Protein AF-A0AAQ3K3R4-F1 (afdb_monomer_lite)

Foldseek 3Di:
DDPPDDPLPDDLVVLLVVLLVDALLCLQQPQLPPDPSSVVSSLALSSLQAAACQPPDLPCPDPSVVRNCVRDDDPDDPPCSSPPLNSLVVSLVSNQLNHQYHHFYPPPTDDPVSVVVCVVRNDDDPPPPPPPVPPDDPDDDDDDDDYDDDDDDDDDD

pLDDT: mean 76.11, std 21.45, range [33.41, 96.44]

Organism: NCBI:txid4628

Sequence (157 aa):
MEEIRRWEEMEMDCLANIFQRLSLEDMAVAVPFVCRSWLQASLDPLCWRALNFRQLNFLPWSSFTRKFTAAYSYSDVSADAASFSSLLKLVVARSKGVVTEIQFPLVFGASLQDLLYASNRACPDPVAVDEDRSARNPNLYPVKLEGSGQATKNRNP

Radius of gyration: 28.8 Å; chains: 1; bounding box: 82×86×64 Å

Structure (mmCIF, N/CA/C/O backbone):
data_AF-A0AAQ3K3R4-F1
#
_entry.id   AF-A0AAQ3K3R4-F1
#
loop_
_atom_site.group_PDB
_atom_site.id
_atom_site.type_symbol
_atom_site.label_atom_id
_atom_site.label_alt_id
_atom_site.label_comp_id
_atom_site.label_asym_id
_atom_site.label_entity_id
_atom_site.label_seq_id
_atom_site.pdbx_PDB_ins_code
_atom_site.Cartn_x
_atom_site.Cartn_y
_atom_site.Cartn_z
_atom_site.occupancy
_atom_site.B_iso_or_equiv
_atom_site.auth_seq_id
_atom_site.auth_comp_id
_atom_site.auth_asym_id
_atom_site.auth_atom_id
_atom_site.pdbx_PDB_model_num
ATOM 1 N N . MET A 1 1 ? -30.736 -24.797 -2.262 1.00 50.62 1 MET A N 1
ATOM 2 C CA . MET A 1 1 ? -29.733 -24.137 -3.117 1.00 50.62 1 MET A CA 1
ATOM 3 C C . MET A 1 1 ? -28.982 -23.206 -2.192 1.00 50.62 1 MET A C 1
ATOM 5 O O . MET A 1 1 ? -29.626 -22.344 -1.614 1.00 50.62 1 MET A O 1
ATOM 9 N N . GLU A 1 2 ? -27.712 -23.479 -1.904 1.00 66.25 2 GLU A N 1
ATOM 10 C CA . GLU A 1 2 ? -26.919 -22.576 -1.063 1.00 66.25 2 GLU A CA 1
ATOM 11 C C . GLU A 1 2 ? -26.712 -21.271 -1.833 1.00 66.25 2 GLU A C 1
ATOM 13 O O . GLU A 1 2 ? -26.199 -21.282 -2.953 1.00 66.25 2 GLU A O 1
ATOM 18 N N . GLU A 1 3 ? -27.171 -20.155 -1.267 1.00 73.38 3 GLU A N 1
ATOM 19 C CA . GLU A 1 3 ? -26.840 -18.832 -1.785 1.00 73.38 3 GLU A CA 1
ATOM 20 C C . GLU A 1 3 ? -25.341 -18.608 -1.595 1.00 73.38 3 GLU A C 1
ATOM 22 O O . GLU A 1 3 ? -24.847 -18.451 -0.475 1.00 73.38 3 GLU A O 1
ATOM 27 N N . ILE A 1 4 ? -24.604 -18.615 -2.703 1.00 79.25 4 ILE A N 1
ATOM 28 C CA . ILE A 1 4 ? -23.193 -18.245 -2.711 1.00 79.25 4 ILE A CA 1
ATOM 29 C C . ILE A 1 4 ? -23.135 -16.739 -2.451 1.00 79.25 4 ILE A C 1
ATOM 31 O O . ILE A 1 4 ? -23.325 -15.938 -3.367 1.00 79.25 4 ILE A O 1
ATOM 35 N N . ARG A 1 5 ? -22.887 -16.351 -1.196 1.00 81.12 5 ARG A N 1
ATOM 36 C CA . ARG A 1 5 ? -22.671 -14.944 -0.843 1.00 81.12 5 ARG A CA 1
ATOM 37 C C . ARG A 1 5 ? -21.461 -14.412 -1.594 1.00 81.12 5 ARG A C 1
ATOM 39 O O . ARG A 1 5 ? -20.380 -15.006 -1.557 1.00 81.12 5 ARG A O 1
ATOM 46 N N . ARG A 1 6 ? -21.639 -13.285 -2.276 1.00 85.25 6 ARG A N 1
ATOM 47 C CA . ARG A 1 6 ? -20.561 -12.659 -3.043 1.00 85.25 6 ARG A CA 1
ATOM 48 C C . ARG A 1 6 ? -19.638 -11.913 -2.087 1.00 85.25 6 ARG A C 1
ATOM 50 O O . ARG A 1 6 ? -20.096 -11.225 -1.184 1.00 85.25 6 ARG A O 1
ATOM 57 N N . TRP A 1 7 ? -18.331 -11.963 -2.338 1.00 86.00 7 TRP A N 1
ATOM 58 C CA . TRP A 1 7 ? -17.350 -11.164 -1.588 1.00 86.00 7 TRP A CA 1
ATOM 59 C C . TRP A 1 7 ? -17.619 -9.653 -1.654 1.00 86.00 7 TRP A C 1
ATOM 61 O O . TRP A 1 7 ? -17.176 -8.915 -0.783 1.00 86.00 7 TRP A O 1
ATOM 71 N N . GLU A 1 8 ? -18.331 -9.197 -2.687 1.00 84.38 8 GLU A N 1
ATOM 72 C CA . GLU A 1 8 ? -18.769 -7.807 -2.854 1.00 84.38 8 GLU A CA 1
ATOM 73 C C . GLU A 1 8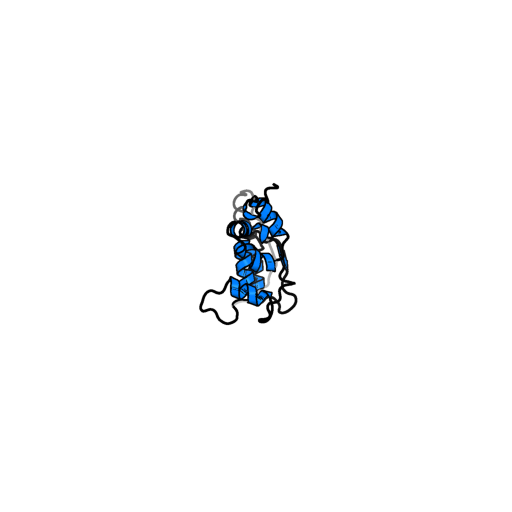 ? -19.802 -7.357 -1.812 1.00 84.38 8 GLU A C 1
ATOM 75 O O . GLU A 1 8 ? -19.877 -6.164 -1.534 1.00 84.38 8 GLU A O 1
ATOM 80 N N . GLU A 1 9 ? -20.571 -8.295 -1.251 1.00 88.44 9 GLU A N 1
ATOM 81 C CA . GLU A 1 9 ? -21.640 -8.055 -0.269 1.00 88.44 9 GLU A CA 1
ATOM 82 C C . GLU A 1 9 ? -21.141 -8.174 1.178 1.00 88.44 9 GLU A C 1
ATOM 84 O O . GLU A 1 9 ? -21.910 -7.994 2.120 1.00 88.44 9 GLU A O 1
ATOM 89 N N . MET A 1 10 ? -19.864 -8.510 1.375 1.00 91.56 10 MET A N 1
ATOM 90 C CA . MET A 1 10 ? -19.271 -8.556 2.704 1.00 91.56 10 MET A CA 1
ATOM 91 C C . MET A 1 10 ? -19.078 -7.138 3.250 1.00 91.56 10 MET A C 1
ATOM 93 O O . MET A 1 10 ? -18.672 -6.235 2.519 1.00 91.56 10 MET A O 1
ATOM 97 N N . GLU A 1 11 ? -19.326 -6.967 4.550 1.00 94.00 11 GLU A N 1
ATOM 98 C CA . GLU A 1 11 ? -19.107 -5.708 5.266 1.00 94.00 11 GLU A CA 1
ATOM 99 C C . GLU A 1 11 ? -17.696 -5.156 5.020 1.00 94.00 11 GLU A C 1
ATOM 101 O O . GLU A 1 11 ? -16.701 -5.894 5.038 1.00 94.00 11 GLU A O 1
ATOM 106 N N . MET A 1 12 ? -17.608 -3.839 4.819 1.00 94.12 12 MET A N 1
ATOM 107 C CA . MET A 1 12 ? -16.349 -3.170 4.485 1.00 94.12 12 MET A CA 1
ATOM 108 C C . MET A 1 12 ? -15.271 -3.384 5.549 1.00 94.12 12 MET A C 1
ATOM 110 O O . MET A 1 12 ? -14.119 -3.636 5.200 1.00 94.12 12 MET A O 1
ATOM 114 N N . ASP A 1 13 ? -15.647 -3.364 6.827 1.00 94.62 13 ASP A N 1
ATOM 115 C CA . ASP A 1 13 ? -14.721 -3.577 7.944 1.00 94.62 13 ASP A CA 1
ATOM 116 C C . ASP A 1 13 ? -14.135 -4.997 7.928 1.00 94.62 13 ASP A C 1
ATOM 118 O O . ASP A 1 13 ? -12.961 -5.211 8.245 1.00 94.62 13 ASP A O 1
ATOM 122 N N . CYS A 1 14 ? -14.928 -5.987 7.505 1.00 95.62 14 CYS A N 1
ATOM 123 C CA . CYS A 1 14 ? -14.462 -7.361 7.340 1.00 95.62 14 CYS A CA 1
ATOM 124 C C . CYS A 1 14 ? -13.482 -7.478 6.166 1.00 95.62 14 CYS A C 1
ATOM 126 O O . CYS A 1 14 ? -12.442 -8.124 6.309 1.00 95.62 14 CYS A O 1
ATOM 128 N N . LEU A 1 15 ? -13.775 -6.827 5.031 1.00 95.75 15 LEU A N 1
ATOM 129 C CA . LEU A 1 15 ? -12.851 -6.753 3.892 1.00 95.75 15 LEU A CA 1
ATOM 130 C C . LEU A 1 15 ? -11.536 -6.079 4.300 1.00 95.75 15 LEU A C 1
ATOM 132 O O . LEU A 1 15 ? -10.469 -6.646 4.073 1.00 95.75 15 LEU A O 1
ATOM 136 N N . ALA A 1 16 ? -11.599 -4.934 4.980 1.00 95.44 16 ALA A N 1
ATOM 137 C CA . ALA A 1 16 ? -10.425 -4.215 5.465 1.00 95.44 16 ALA A CA 1
ATOM 138 C C . ALA A 1 16 ? -9.592 -5.056 6.450 1.00 95.44 16 ALA A C 1
ATOM 140 O O . ALA A 1 16 ? -8.361 -5.044 6.394 1.00 95.44 16 ALA A O 1
ATOM 141 N N . ASN A 1 17 ? -10.228 -5.842 7.329 1.00 95.75 17 ASN A N 1
ATOM 142 C CA . ASN A 1 17 ? -9.514 -6.756 8.230 1.00 95.75 17 ASN A CA 1
ATOM 143 C C . ASN A 1 17 ? -8.754 -7.852 7.468 1.00 95.75 17 ASN A C 1
ATOM 145 O O . ASN A 1 17 ? -7.632 -8.203 7.834 1.00 95.75 17 ASN A O 1
ATOM 149 N N . ILE A 1 18 ? -9.347 -8.387 6.398 1.00 96.06 18 ILE A N 1
ATOM 150 C CA . ILE A 1 18 ? -8.691 -9.372 5.531 1.00 96.06 18 ILE A CA 1
ATOM 151 C C . ILE A 1 18 ? -7.533 -8.720 4.775 1.00 96.06 18 ILE A C 1
ATOM 153 O O . ILE A 1 18 ? -6.437 -9.275 4.737 1.00 96.06 18 ILE A O 1
ATOM 157 N N . PHE A 1 19 ? -7.750 -7.528 4.227 1.00 96.12 19 PHE A N 1
ATOM 158 C CA . PHE A 1 19 ? -6.761 -6.779 3.455 1.00 96.12 19 PHE A CA 1
ATOM 159 C C . PHE A 1 19 ? -5.514 -6.424 4.267 1.00 96.12 19 PHE A C 1
ATOM 161 O O . PHE A 1 19 ? -4.405 -6.533 3.755 1.00 96.12 19 PHE A O 1
ATOM 168 N N . GLN A 1 20 ? -5.664 -6.140 5.563 1.00 95.06 20 GLN A N 1
ATOM 169 C CA . GLN A 1 20 ? -4.542 -5.960 6.496 1.00 95.06 20 GLN A CA 1
ATOM 170 C C . GLN A 1 20 ? -3.607 -7.177 6.615 1.00 95.06 20 GLN A C 1
ATOM 172 O O . GLN A 1 20 ? -2.499 -7.045 7.133 1.00 95.06 20 GLN A O 1
ATOM 177 N N . ARG A 1 21 ? -4.041 -8.366 6.181 1.00 95.19 21 ARG A N 1
ATOM 178 C CA . ARG A 1 21 ? -3.247 -9.606 6.212 1.00 95.19 21 ARG A CA 1
ATOM 179 C C . ARG A 1 21 ? -2.602 -9.933 4.868 1.00 95.19 21 ARG A C 1
ATOM 181 O O . ARG A 1 21 ? -1.870 -10.917 4.777 1.00 95.19 21 ARG A O 1
ATOM 188 N N . LEU A 1 22 ? -2.905 -9.158 3.829 1.00 95.25 22 LEU A N 1
ATOM 189 C CA . LEU A 1 22 ? -2.354 -9.357 2.497 1.00 95.25 22 LEU A CA 1
ATOM 190 C C . LEU A 1 22 ? -0.970 -8.724 2.376 1.00 95.25 22 LEU A C 1
ATOM 192 O O . LEU A 1 22 ? -0.571 -7.864 3.163 1.00 95.25 22 LEU A O 1
ATOM 196 N N . SER A 1 23 ? -0.224 -9.174 1.370 1.00 94.19 23 SER A N 1
ATOM 197 C CA . SER A 1 23 ? 1.075 -8.592 1.065 1.00 94.19 23 SER A CA 1
ATOM 198 C C . SER A 1 23 ? 0.923 -7.165 0.531 1.00 94.19 23 SER A C 1
ATOM 200 O O . SER A 1 23 ? -0.111 -6.791 -0.033 1.00 94.19 23 SER A O 1
ATOM 202 N N . LEU A 1 24 ? 1.991 -6.371 0.649 1.00 93.81 24 LEU A N 1
ATOM 203 C CA . LEU A 1 24 ? 2.019 -5.034 0.058 1.00 93.81 24 LEU A CA 1
ATOM 204 C C . LEU A 1 24 ? 1.860 -5.085 -1.472 1.00 93.81 24 LEU A C 1
ATOM 206 O O . LEU A 1 24 ? 1.265 -4.174 -2.043 1.00 93.81 24 LEU A O 1
ATOM 2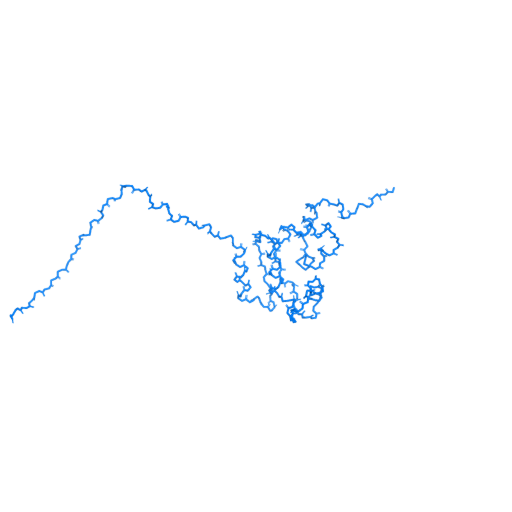10 N N . GLU A 1 25 ? 2.347 -6.147 -2.132 1.00 93.38 25 GLU A N 1
ATOM 211 C CA . GLU A 1 25 ? 2.117 -6.371 -3.567 1.00 93.38 25 GLU A CA 1
ATOM 212 C C . GLU A 1 25 ? 0.620 -6.503 -3.855 1.00 93.38 25 GLU A C 1
ATOM 214 O O . GLU A 1 25 ? 0.085 -5.727 -4.647 1.00 93.38 25 GLU A O 1
ATOM 219 N N . ASP A 1 26 ? -0.073 -7.426 -3.186 1.00 94.94 26 ASP A N 1
ATOM 220 C CA . ASP A 1 26 ? -1.496 -7.677 -3.437 1.00 94.94 26 ASP A CA 1
ATOM 221 C C . ASP A 1 26 ? -2.339 -6.432 -3.159 1.00 94.94 26 ASP A C 1
ATOM 223 O O . ASP A 1 26 ? -3.197 -6.056 -3.962 1.00 94.94 26 ASP A O 1
ATOM 227 N N . MET A 1 27 ? -2.041 -5.740 -2.058 1.00 95.44 27 MET A N 1
ATOM 228 C CA . MET A 1 27 ? -2.679 -4.473 -1.709 1.00 95.44 27 MET A CA 1
ATOM 229 C C . MET A 1 27 ? -2.446 -3.387 -2.759 1.00 95.44 27 MET A C 1
ATOM 231 O O . MET A 1 27 ? -3.348 -2.601 -3.047 1.00 95.44 27 MET A O 1
ATOM 235 N N . ALA A 1 28 ? -1.250 -3.322 -3.347 1.00 92.69 28 ALA A N 1
ATOM 236 C CA . ALA A 1 28 ? -0.908 -2.297 -4.323 1.00 92.69 28 ALA A CA 1
ATOM 237 C C . ALA A 1 28 ? -1.494 -2.572 -5.711 1.00 92.69 28 ALA A C 1
ATOM 239 O O . ALA A 1 28 ? -1.961 -1.624 -6.343 1.00 92.69 28 ALA A O 1
ATOM 240 N N . VAL A 1 29 ? -1.464 -3.815 -6.204 1.00 92.81 29 VAL A N 1
ATOM 241 C CA . VAL A 1 29 ? -1.734 -4.115 -7.627 1.00 92.81 29 VAL A CA 1
ATOM 242 C C . VAL A 1 29 ? -2.859 -5.113 -7.888 1.00 92.81 29 VAL A C 1
ATOM 244 O O . VAL A 1 29 ? -3.205 -5.312 -9.049 1.00 92.81 29 VAL A O 1
ATOM 247 N N . ALA A 1 30 ? -3.441 -5.735 -6.859 1.00 94.69 30 ALA A N 1
ATOM 248 C CA . ALA A 1 30 ? -4.525 -6.704 -7.028 1.00 94.69 30 ALA A CA 1
ATOM 249 C C . ALA A 1 30 ? -5.833 -6.217 -6.395 1.00 94.69 30 ALA A C 1
ATOM 251 O O . ALA A 1 30 ? -6.802 -5.964 -7.109 1.00 94.69 30 ALA A O 1
ATOM 252 N N . VAL A 1 31 ? -5.855 -6.033 -5.072 1.00 95.94 31 VAL A N 1
ATOM 253 C CA . VAL A 1 31 ? -7.073 -5.748 -4.292 1.00 95.94 31 VAL A CA 1
ATOM 254 C C . VAL A 1 31 ? -7.882 -4.564 -4.843 1.00 95.94 31 VAL A C 1
ATOM 256 O O . VAL A 1 31 ? -9.083 -4.737 -5.067 1.00 95.94 31 VAL A O 1
ATOM 259 N N . PRO A 1 32 ? -7.276 -3.397 -5.152 1.00 94.12 32 PRO A N 1
ATOM 260 C CA . PRO A 1 32 ? -8.028 -2.234 -5.623 1.00 94.12 32 PRO A CA 1
ATOM 261 C C . PRO A 1 32 ? -8.647 -2.414 -7.020 1.00 94.12 32 PRO A C 1
ATOM 263 O O . PRO A 1 32 ? -9.443 -1.580 -7.445 1.00 94.12 32 PRO A O 1
ATOM 266 N N . PHE A 1 33 ? -8.278 -3.477 -7.743 1.00 93.75 33 PHE A N 1
ATOM 267 C CA . PHE A 1 33 ? -8.652 -3.715 -9.139 1.00 93.75 33 PHE A CA 1
ATOM 268 C C . PHE A 1 33 ? -9.623 -4.892 -9.323 1.00 93.75 33 PHE A C 1
ATOM 270 O O . PHE A 1 33 ? -9.993 -5.192 -10.455 1.00 93.75 33 PHE A O 1
ATOM 277 N N . VAL A 1 34 ? -10.064 -5.546 -8.241 1.00 94.31 34 VAL A N 1
ATOM 278 C CA . VAL A 1 34 ? -11.033 -6.658 -8.310 1.00 94.31 34 VAL A CA 1
ATOM 279 C C . VAL A 1 34 ? -12.447 -6.148 -8.590 1.00 94.31 34 VAL A C 1
ATOM 281 O O . VAL A 1 34 ? -13.089 -6.559 -9.552 1.00 94.31 34 VAL A O 1
ATOM 284 N N . CYS A 1 35 ? -12.947 -5.245 -7.747 1.00 93.88 35 CYS A N 1
ATOM 285 C CA . CYS A 1 35 ? -14.267 -4.634 -7.884 1.00 93.88 35 CYS A CA 1
ATOM 286 C C . CYS A 1 35 ? -14.328 -3.310 -7.103 1.00 93.88 35 CYS A C 1
ATOM 288 O O . CYS A 1 35 ? -13.417 -2.971 -6.346 1.00 93.88 35 CYS A O 1
ATOM 290 N N . ARG A 1 36 ? -15.427 -2.558 -7.250 1.00 93.94 36 ARG A N 1
ATOM 291 C CA . ARG A 1 36 ? -15.604 -1.260 -6.568 1.00 93.94 36 ARG A CA 1
ATOM 292 C C . ARG A 1 36 ? -15.624 -1.378 -5.042 1.00 93.94 36 ARG A C 1
ATOM 294 O O . ARG A 1 36 ? -15.022 -0.541 -4.379 1.00 93.94 36 ARG A O 1
ATOM 301 N N . SER A 1 37 ? -16.280 -2.408 -4.506 1.00 95.00 37 SER A N 1
ATOM 302 C CA . SER A 1 37 ? -16.349 -2.654 -3.057 1.00 95.00 37 SER A CA 1
ATOM 303 C C . SER A 1 37 ? -14.950 -2.907 -2.473 1.00 95.00 37 SER A C 1
ATOM 305 O O . SER A 1 37 ? -14.556 -2.291 -1.486 1.00 95.00 37 SER A O 1
ATOM 307 N N . TRP A 1 38 ? -14.128 -3.707 -3.161 1.00 96.31 38 TRP A N 1
ATOM 308 C CA . TRP A 1 38 ? -12.750 -3.975 -2.745 1.00 96.31 38 TRP A CA 1
ATOM 309 C C . TRP A 1 38 ? -11.852 -2.749 -2.873 1.00 96.31 38 TRP A C 1
ATOM 311 O O . TRP A 1 38 ? -11.053 -2.489 -1.977 1.00 96.31 38 TRP A O 1
ATOM 321 N N . LEU A 1 39 ? -12.019 -1.948 -3.932 1.00 95.50 39 LEU A N 1
ATOM 322 C CA . LEU A 1 39 ? -11.350 -0.654 -4.032 1.00 95.50 39 LEU A CA 1
ATOM 323 C C . LEU A 1 39 ? -11.679 0.219 -2.818 1.00 95.50 39 LEU A C 1
ATOM 325 O O . LEU A 1 39 ? -10.760 0.713 -2.174 1.00 95.50 39 LEU A O 1
ATOM 329 N N . GLN A 1 40 ? -12.958 0.370 -2.469 1.00 95.50 40 GLN A N 1
ATOM 330 C CA . GLN A 1 40 ? -13.379 1.191 -1.332 1.00 95.50 40 GLN A CA 1
ATOM 331 C C . GLN A 1 40 ? -12.818 0.677 -0.002 1.00 95.50 40 GLN A C 1
ATOM 333 O O . GLN A 1 40 ? -12.256 1.467 0.753 1.00 95.50 40 GLN A O 1
ATOM 338 N N . ALA A 1 41 ? -12.892 -0.628 0.261 1.00 96.44 41 ALA A N 1
ATOM 339 C CA . ALA A 1 41 ? -12.327 -1.221 1.473 1.00 96.44 41 ALA A CA 1
ATOM 340 C C . ALA A 1 41 ? -10.792 -1.132 1.518 1.00 96.44 41 ALA A C 1
ATOM 342 O O . ALA A 1 41 ? -10.221 -0.906 2.581 1.00 96.44 41 ALA A O 1
ATOM 343 N N . SER A 1 42 ? -10.108 -1.195 0.371 1.00 96.25 42 SER A N 1
ATOM 344 C CA . SER A 1 42 ? -8.653 -1.003 0.308 1.00 96.25 42 SER A CA 1
ATOM 345 C C . SER A 1 42 ? -8.205 0.421 0.652 1.00 96.25 42 SER A C 1
ATOM 347 O O . SER A 1 42 ? -7.027 0.629 0.923 1.00 96.25 42 SER A O 1
ATOM 349 N N . LEU A 1 43 ? -9.105 1.413 0.638 1.00 95.19 43 LEU A N 1
ATOM 350 C CA . LEU A 1 43 ? -8.794 2.796 1.019 1.00 95.19 43 LEU A CA 1
ATOM 351 C C . LEU A 1 43 ? -8.839 3.028 2.535 1.00 95.19 43 LEU A C 1
ATOM 353 O O . LEU A 1 43 ? -8.544 4.145 2.976 1.00 95.19 43 LEU A O 1
ATOM 357 N N . ASP A 1 44 ? -9.195 2.012 3.327 1.00 96.00 44 ASP A N 1
ATOM 358 C CA . ASP A 1 44 ? -9.057 2.071 4.778 1.00 96.00 44 ASP A CA 1
ATOM 359 C C . ASP A 1 44 ? -7.567 2.259 5.143 1.00 96.00 44 ASP A C 1
ATOM 361 O O . ASP A 1 44 ? -6.728 1.432 4.759 1.00 96.00 44 ASP A O 1
ATOM 365 N N . PRO A 1 45 ? -7.213 3.328 5.886 1.00 94.25 45 PRO A N 1
ATOM 366 C CA . PRO A 1 45 ? -5.842 3.604 6.311 1.00 94.25 45 PRO A CA 1
ATOM 367 C C . PRO A 1 45 ? -5.150 2.435 7.016 1.00 94.25 45 PRO A C 1
ATOM 369 O O . PRO A 1 45 ? -3.941 2.256 6.859 1.00 94.25 45 PRO A O 1
ATOM 372 N N . LEU A 1 46 ? -5.898 1.624 7.770 1.00 94.06 46 LEU A N 1
ATOM 373 C CA . LEU A 1 46 ? -5.361 0.498 8.530 1.00 94.06 46 LEU A CA 1
ATOM 374 C C . LEU A 1 46 ? -4.761 -0.575 7.622 1.00 94.06 46 LEU A C 1
ATOM 376 O O . LEU A 1 46 ? -3.784 -1.214 8.016 1.00 94.06 46 LEU A O 1
ATOM 380 N N . CYS A 1 47 ? -5.257 -0.715 6.388 1.00 95.56 47 CYS A N 1
ATOM 381 C CA . CYS A 1 47 ? -4.677 -1.619 5.393 1.00 95.56 47 CYS A CA 1
ATOM 382 C C . CYS A 1 47 ? -3.249 -1.222 4.980 1.00 95.56 47 CYS A C 1
ATOM 384 O O . CYS A 1 47 ? -2.518 -2.040 4.429 1.00 95.56 47 CYS A O 1
ATOM 386 N N . TRP A 1 48 ? -2.836 0.017 5.263 1.00 94.94 48 TRP A N 1
ATOM 387 C CA . TRP A 1 48 ? -1.535 0.587 4.901 1.00 94.94 48 TRP A CA 1
ATOM 388 C C . TRP A 1 48 ? -0.692 0.959 6.129 1.00 94.94 48 TRP A C 1
ATOM 390 O O . TRP A 1 48 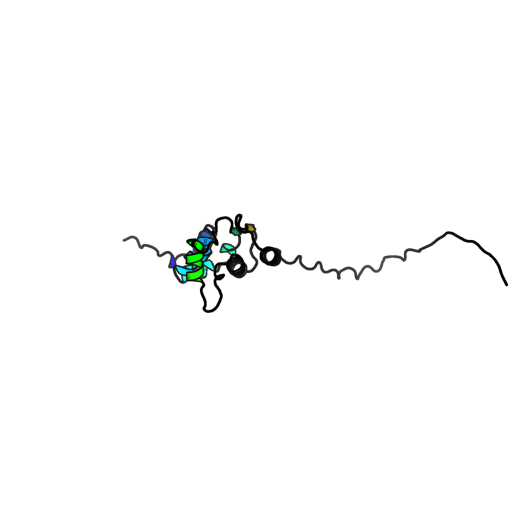? 0.263 1.727 6.022 1.00 94.94 48 TRP A O 1
ATOM 400 N N . ARG A 1 49 ? -1.042 0.434 7.311 1.00 92.69 49 ARG A N 1
ATOM 401 C CA . ARG A 1 49 ? -0.339 0.712 8.574 1.00 92.69 49 ARG A CA 1
ATOM 402 C C . ARG A 1 49 ? 1.078 0.130 8.616 1.00 92.69 49 ARG A C 1
ATOM 404 O O . ARG A 1 49 ? 1.981 0.761 9.162 1.00 92.69 49 ARG A O 1
ATOM 411 N N . ALA A 1 50 ? 1.265 -1.070 8.069 1.00 92.00 50 ALA A N 1
ATOM 412 C CA . ALA A 1 50 ? 2.547 -1.768 8.041 1.00 92.00 50 ALA A CA 1
ATOM 413 C C . ALA A 1 50 ? 3.002 -1.944 6.590 1.00 92.00 50 ALA A C 1
ATOM 415 O O . ALA A 1 50 ? 2.355 -2.634 5.803 1.00 92.00 50 ALA A O 1
ATOM 416 N N . LEU A 1 51 ? 4.110 -1.301 6.228 1.00 93.06 51 LEU A N 1
ATOM 417 C CA . LEU A 1 51 ? 4.591 -1.240 4.853 1.00 93.06 51 LEU A CA 1
ATOM 418 C C . LEU A 1 51 ? 5.860 -2.077 4.703 1.00 93.06 51 LEU A C 1
ATOM 420 O O . LEU A 1 51 ? 6.957 -1.639 5.046 1.00 93.06 51 LEU A O 1
ATOM 424 N N . ASN A 1 52 ? 5.716 -3.293 4.175 1.00 92.38 52 ASN A N 1
ATOM 425 C CA . ASN A 1 52 ? 6.845 -4.187 3.940 1.00 92.38 52 ASN A CA 1
ATOM 426 C C . ASN A 1 52 ? 7.261 -4.207 2.465 1.00 92.38 52 ASN A C 1
ATOM 428 O O . ASN A 1 52 ? 6.619 -4.849 1.636 1.00 92.38 52 ASN A O 1
ATOM 432 N N . PHE A 1 53 ? 8.376 -3.548 2.155 1.00 91.94 53 PHE A N 1
ATOM 433 C CA . PHE A 1 53 ? 8.946 -3.499 0.810 1.00 91.94 53 PHE A CA 1
ATOM 434 C C . PHE A 1 53 ? 10.053 -4.534 0.578 1.00 91.94 53 PHE A C 1
ATOM 436 O O . PHE A 1 53 ? 10.551 -4.641 -0.540 1.00 91.94 53 PHE A O 1
ATOM 443 N N . ARG A 1 54 ? 10.455 -5.314 1.593 1.00 89.56 54 ARG A N 1
ATOM 444 C CA . ARG A 1 54 ? 11.603 -6.238 1.496 1.00 89.56 54 ARG A CA 1
ATOM 445 C C . ARG A 1 54 ? 11.448 -7.289 0.404 1.00 89.56 54 ARG A C 1
ATOM 447 O O . ARG A 1 54 ? 12.445 -7.717 -0.165 1.00 89.56 54 ARG A O 1
ATOM 454 N N . GLN A 1 55 ? 10.214 -7.719 0.157 1.00 84.56 55 GLN A N 1
ATOM 455 C CA . GLN A 1 55 ? 9.894 -8.778 -0.801 1.00 84.56 55 GLN A CA 1
ATOM 4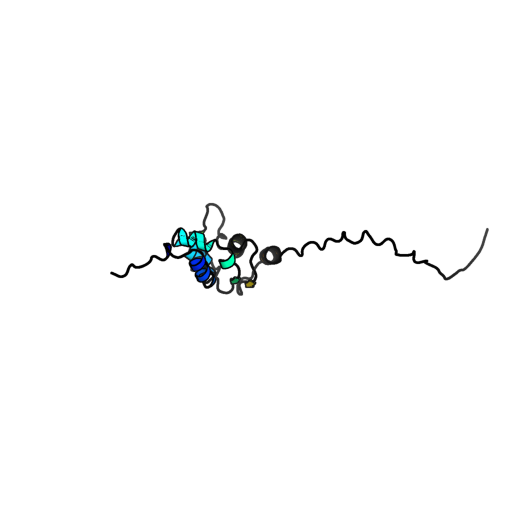56 C C . GLN A 1 55 ? 9.563 -8.237 -2.198 1.00 84.56 55 GLN A C 1
ATOM 458 O O . GLN A 1 55 ? 9.387 -9.020 -3.129 1.00 84.56 55 GLN A O 1
ATOM 463 N N . LEU A 1 56 ? 9.491 -6.912 -2.365 1.00 88.69 56 LEU A N 1
ATOM 464 C CA . LEU A 1 56 ? 9.154 -6.307 -3.645 1.00 88.69 56 LEU A CA 1
ATOM 465 C C . LEU A 1 56 ? 10.387 -6.218 -4.539 1.00 88.69 56 LEU A C 1
ATOM 467 O O . LEU A 1 56 ? 11.435 -5.702 -4.154 1.00 88.69 56 LEU A O 1
ATOM 471 N N . ASN A 1 57 ? 10.235 -6.707 -5.766 1.00 87.56 57 ASN A N 1
ATOM 472 C CA . ASN A 1 57 ? 11.267 -6.639 -6.784 1.00 87.56 57 ASN A CA 1
ATOM 473 C C . ASN A 1 57 ? 10.958 -5.491 -7.750 1.00 87.56 57 ASN A C 1
ATOM 475 O O . ASN A 1 57 ? 10.030 -5.595 -8.549 1.00 87.56 57 ASN A O 1
ATOM 479 N N . PHE A 1 58 ? 11.756 -4.427 -7.701 1.00 84.44 58 PHE A N 1
ATOM 480 C CA . PHE A 1 58 ? 11.596 -3.236 -8.544 1.00 84.44 58 PHE A CA 1
ATOM 481 C C . PHE A 1 58 ? 12.361 -3.310 -9.876 1.00 84.44 58 PHE A C 1
ATOM 483 O O . PHE A 1 58 ? 12.444 -2.322 -10.600 1.00 84.44 58 PHE A O 1
ATOM 490 N N . LEU A 1 59 ? 12.921 -4.471 -10.239 1.00 84.94 59 LEU A N 1
ATOM 491 C CA . LEU A 1 59 ? 13.538 -4.641 -11.555 1.00 84.94 59 LEU A CA 1
ATOM 492 C C . LEU A 1 59 ? 12.479 -4.505 -12.668 1.00 84.94 59 LEU A C 1
ATOM 494 O O . LEU A 1 59 ? 11.358 -4.990 -12.487 1.00 84.94 59 LEU A O 1
ATOM 498 N N . PRO A 1 60 ? 12.814 -3.923 -13.837 1.00 82.44 60 PRO A N 1
ATOM 499 C CA . PRO A 1 60 ? 11.846 -3.681 -14.916 1.00 82.44 60 PRO A CA 1
ATOM 500 C C . PRO A 1 60 ? 11.126 -4.938 -15.425 1.00 82.44 60 PRO A C 1
ATOM 502 O O . PRO A 1 60 ? 9.977 -4.884 -15.851 1.00 82.44 60 PRO A O 1
ATOM 505 N N . TRP A 1 61 ? 11.798 -6.088 -15.372 1.00 83.12 61 TRP A N 1
ATOM 506 C CA . TRP A 1 61 ? 11.271 -7.383 -15.812 1.00 83.12 61 TRP A CA 1
ATOM 507 C C . TRP A 1 61 ? 10.536 -8.163 -14.714 1.00 83.12 61 TRP A C 1
ATOM 509 O O . TRP A 1 61 ? 10.095 -9.288 -14.958 1.00 83.12 61 TRP A O 1
ATOM 519 N N . SER A 1 62 ? 10.405 -7.619 -13.501 1.00 88.31 62 SER A N 1
ATOM 520 C CA . SER A 1 62 ? 9.683 -8.303 -12.430 1.00 88.31 62 SER A CA 1
ATOM 521 C C . SER A 1 62 ? 8.170 -8.306 -12.692 1.00 88.31 62 SER A C 1
ATOM 523 O O . SER A 1 62 ? 7.609 -7.398 -13.312 1.00 88.31 62 SER A O 1
ATOM 525 N N . SER A 1 63 ? 7.482 -9.338 -12.190 1.00 89.56 63 SER A N 1
ATOM 526 C CA . SER A 1 63 ? 6.014 -9.402 -12.237 1.00 89.56 63 SER A CA 1
ATOM 527 C C . SER A 1 63 ? 5.385 -8.198 -11.532 1.00 89.56 63 SER A C 1
ATOM 529 O O . SER A 1 63 ? 4.450 -7.601 -12.065 1.00 89.56 63 SER A O 1
ATOM 531 N N . PHE A 1 64 ? 5.925 -7.830 -10.367 1.00 89.75 64 PHE A N 1
ATOM 532 C CA . PHE A 1 64 ? 5.453 -6.698 -9.581 1.00 89.75 64 PHE A CA 1
ATOM 533 C C . PHE A 1 64 ? 5.527 -5.390 -10.374 1.00 89.75 64 PHE A C 1
ATOM 535 O O . PHE A 1 64 ? 4.497 -4.755 -10.579 1.00 89.75 64 PHE A O 1
ATOM 542 N N . THR A 1 65 ? 6.708 -5.031 -10.887 1.00 88.06 65 THR A N 1
ATOM 543 C CA . THR A 1 65 ? 6.933 -3.806 -11.667 1.00 88.06 65 THR A CA 1
ATOM 544 C C . THR A 1 65 ? 5.982 -3.737 -12.854 1.00 88.06 65 THR A C 1
ATOM 546 O O . THR A 1 65 ? 5.306 -2.732 -13.042 1.00 88.06 65 THR A O 1
ATOM 549 N N . ARG A 1 66 ? 5.845 -4.833 -13.612 1.00 88.75 66 ARG A N 1
ATOM 550 C CA . ARG A 1 66 ? 4.942 -4.882 -14.767 1.00 88.75 66 ARG A CA 1
ATOM 551 C C . ARG A 1 66 ? 3.477 -4.655 -14.381 1.00 88.75 66 ARG A C 1
ATOM 553 O O . ARG A 1 66 ? 2.796 -3.881 -15.048 1.00 88.75 66 ARG A O 1
ATOM 560 N N . LYS A 1 67 ? 2.990 -5.314 -13.321 1.00 90.50 67 LYS A N 1
ATOM 561 C CA . LYS A 1 67 ? 1.618 -5.122 -12.816 1.00 90.50 67 LYS A CA 1
ATOM 562 C C . LYS A 1 67 ? 1.416 -3.705 -12.285 1.00 90.50 67 LYS A C 1
ATOM 564 O O . LYS A 1 67 ? 0.404 -3.087 -12.587 1.00 90.50 67 LYS A O 1
ATOM 569 N N . PHE A 1 68 ? 2.379 -3.190 -11.525 1.00 89.12 68 PHE A N 1
ATOM 570 C CA . PHE A 1 68 ? 2.318 -1.863 -10.925 1.00 89.12 68 PHE A CA 1
ATOM 571 C C . PHE A 1 68 ? 2.288 -0.771 -11.994 1.00 89.12 68 PHE A C 1
ATOM 573 O O . PHE A 1 68 ? 1.401 0.076 -11.980 1.00 89.12 68 PHE A O 1
ATOM 580 N N . THR A 1 69 ? 3.180 -0.837 -12.982 1.00 87.19 69 THR A N 1
ATOM 581 C CA . THR A 1 69 ? 3.142 0.068 -14.132 1.00 87.19 69 THR A CA 1
ATOM 582 C C . THR A 1 69 ? 1.805 -0.041 -14.862 1.00 87.19 69 THR A C 1
ATOM 584 O O . THR A 1 69 ? 1.171 0.982 -15.087 1.00 87.19 69 THR A O 1
ATOM 587 N N . ALA A 1 70 ? 1.313 -1.243 -15.173 1.00 87.25 70 ALA A N 1
ATOM 588 C CA . ALA A 1 70 ? 0.024 -1.401 -15.857 1.00 87.25 70 ALA A CA 1
ATOM 589 C C . ALA A 1 70 ? -1.164 -0.821 -15.062 1.00 87.25 70 ALA A C 1
ATOM 591 O O . ALA A 1 70 ? -2.084 -0.263 -15.651 1.00 87.25 70 ALA A O 1
ATOM 592 N N . ALA A 1 71 ? -1.128 -0.932 -13.735 1.00 87.19 71 ALA A N 1
ATOM 593 C CA . ALA A 1 71 ? -2.174 -0.465 -12.832 1.00 87.19 71 ALA A CA 1
ATOM 594 C C . ALA A 1 71 ? -2.204 1.065 -12.646 1.00 87.19 71 ALA A C 1
ATOM 596 O O . ALA A 1 71 ? -3.270 1.626 -12.395 1.00 87.19 71 ALA A O 1
ATOM 597 N N . TYR A 1 72 ? -1.049 1.734 -12.747 1.00 81.62 72 TYR A N 1
ATOM 598 C CA . TYR A 1 72 ? -0.888 3.145 -12.363 1.00 81.62 72 TYR A CA 1
ATOM 599 C C . TYR A 1 72 ? -0.316 4.054 -13.463 1.00 81.62 72 TYR A C 1
ATOM 601 O O . TYR A 1 72 ? -0.078 5.233 -13.203 1.00 81.62 72 TYR A O 1
ATOM 609 N N . SER A 1 73 ? -0.097 3.555 -14.686 1.00 75.88 73 SER A N 1
ATOM 610 C CA . SER A 1 73 ? 0.403 4.387 -15.790 1.00 75.88 73 SER A CA 1
ATOM 611 C C . SER A 1 73 ? -0.628 5.431 -16.214 1.00 75.88 73 SER A C 1
ATOM 613 O O . SER A 1 73 ? -1.610 5.122 -16.886 1.00 75.88 73 SER A O 1
ATOM 615 N N . TYR A 1 74 ? -0.353 6.683 -15.853 1.00 55.38 74 TYR A N 1
ATOM 616 C CA . TYR A 1 74 ? -0.865 7.879 -16.514 1.00 55.38 74 TYR A CA 1
ATOM 617 C C . TYR A 1 74 ? 0.216 8.373 -17.492 1.00 55.38 74 TYR A C 1
ATOM 619 O O . TYR A 1 74 ? 1.407 8.251 -17.210 1.00 55.38 74 TYR A O 1
ATOM 627 N N . SER A 1 75 ? -0.196 8.871 -18.656 1.00 49.25 75 SER A N 1
ATOM 628 C CA . SER A 1 75 ? 0.668 9.339 -19.752 1.00 49.25 75 SER A CA 1
ATOM 629 C C . SER A 1 75 ? 1.786 10.308 -19.314 1.00 49.25 75 SER A C 1
ATOM 631 O O . SER A 1 75 ? 1.558 11.157 -18.456 1.00 49.25 75 SER A O 1
ATOM 633 N N . ASP A 1 76 ? 2.943 10.215 -19.985 1.00 41.53 76 ASP A N 1
ATOM 634 C CA . ASP A 1 76 ? 4.076 11.168 -20.002 1.00 41.53 76 ASP A CA 1
ATOM 635 C C . ASP A 1 76 ? 5.051 11.239 -18.813 1.00 41.53 76 ASP A C 1
ATOM 637 O O . ASP A 1 76 ? 5.784 12.219 -18.674 1.00 41.53 76 ASP A O 1
ATOM 641 N N . VAL A 1 77 ? 5.187 10.181 -18.010 1.00 43.25 77 VAL A N 1
ATOM 642 C CA . VAL A 1 77 ? 6.353 10.052 -17.114 1.00 43.25 77 VAL A CA 1
ATOM 643 C C . VAL A 1 77 ? 7.257 8.927 -17.604 1.00 43.25 77 VAL A C 1
ATOM 645 O O . VAL A 1 77 ? 6.791 7.849 -17.970 1.00 43.25 77 VAL A O 1
ATOM 648 N N . SER A 1 78 ? 8.550 9.238 -17.665 1.00 44.91 78 SER A N 1
ATOM 649 C CA . SER A 1 78 ? 9.667 8.403 -18.098 1.00 44.91 78 SER A CA 1
ATOM 650 C C . SER A 1 78 ? 9.711 7.023 -17.415 1.00 44.91 78 SER A C 1
ATOM 652 O O . SER A 1 78 ? 8.918 6.708 -16.530 1.00 44.91 78 SER A O 1
ATOM 654 N N . ALA A 1 79 ? 10.633 6.166 -17.871 1.00 48.66 79 ALA A N 1
ATOM 655 C CA . ALA A 1 79 ? 10.807 4.737 -17.553 1.00 48.66 79 ALA A CA 1
ATOM 656 C C . ALA A 1 79 ? 10.926 4.334 -16.054 1.00 48.66 79 ALA A C 1
ATOM 658 O O . ALA A 1 79 ? 11.242 3.191 -15.734 1.00 48.66 79 ALA A O 1
ATOM 659 N N . ASP A 1 80 ? 10.658 5.251 -15.136 1.00 54.50 80 ASP A N 1
ATOM 660 C CA . ASP A 1 80 ? 10.722 5.179 -13.684 1.00 54.50 80 ASP A CA 1
ATOM 661 C C . ASP A 1 80 ? 9.334 5.120 -13.002 1.00 54.50 80 ASP A C 1
ATOM 663 O O . ASP A 1 80 ? 9.235 5.190 -11.776 1.00 54.50 80 ASP A O 1
ATOM 667 N N . ALA A 1 81 ? 8.251 4.891 -13.760 1.00 57.44 81 ALA A N 1
ATOM 668 C CA . ALA A 1 81 ? 6.881 4.742 -13.239 1.00 57.44 81 ALA A CA 1
ATOM 669 C C . ALA A 1 81 ? 6.726 3.673 -12.131 1.00 57.44 81 ALA A C 1
ATOM 671 O O . ALA A 1 81 ? 5.879 3.815 -11.251 1.00 57.44 81 ALA A O 1
ATOM 672 N N . ALA A 1 82 ? 7.564 2.632 -12.128 1.00 66.62 82 ALA A N 1
ATOM 673 C CA . ALA A 1 82 ? 7.626 1.621 -11.067 1.00 66.62 82 ALA A CA 1
ATOM 674 C C . ALA A 1 82 ? 8.807 1.816 -10.106 1.00 66.62 82 ALA A C 1
ATOM 676 O O . ALA A 1 82 ? 9.334 0.853 -9.555 1.00 66.62 82 ALA A O 1
ATOM 677 N N . SER A 1 83 ? 9.250 3.054 -9.902 1.00 82.12 83 SER A N 1
ATOM 678 C CA . SER A 1 83 ? 10.254 3.356 -8.888 1.00 82.12 83 SER A CA 1
ATOM 679 C C . SER A 1 83 ? 9.708 3.094 -7.483 1.00 82.12 83 SER A C 1
ATOM 681 O O . SER A 1 83 ? 8.540 3.363 -7.180 1.00 82.12 83 SER A O 1
ATOM 683 N N . PHE A 1 84 ? 10.593 2.637 -6.596 1.00 87.75 84 PHE A N 1
ATOM 684 C CA . PHE A 1 84 ? 10.329 2.524 -5.163 1.00 87.75 84 PHE A CA 1
ATOM 685 C C . PHE A 1 84 ? 9.730 3.818 -4.584 1.00 87.75 84 PHE A C 1
ATOM 687 O O . PHE A 1 84 ? 8.765 3.754 -3.824 1.00 87.75 84 PHE A O 1
ATOM 694 N N . SER A 1 85 ? 10.229 4.989 -5.001 1.00 88.31 85 SER A N 1
ATOM 695 C CA . SER A 1 85 ? 9.747 6.292 -4.516 1.00 88.31 85 SER A CA 1
ATOM 696 C C . SER A 1 85 ? 8.273 6.541 -4.857 1.00 88.31 85 SER A C 1
ATOM 698 O O . SER A 1 85 ? 7.512 7.049 -4.031 1.00 88.31 85 SER A O 1
ATOM 700 N N . SER A 1 86 ? 7.840 6.145 -6.058 1.00 87.50 86 SER A N 1
ATOM 701 C CA . SER A 1 86 ? 6.451 6.296 -6.508 1.00 87.50 86 SER A CA 1
ATOM 702 C C . SER A 1 86 ? 5.509 5.423 -5.685 1.00 87.50 86 SER A C 1
ATOM 704 O O . SER A 1 86 ? 4.485 5.907 -5.198 1.00 87.50 86 SER A O 1
ATOM 706 N N . LEU A 1 87 ? 5.885 4.159 -5.457 1.00 90.19 87 LEU A N 1
ATOM 707 C CA . LEU A 1 87 ? 5.117 3.271 -4.589 1.00 90.19 87 LEU A CA 1
ATOM 708 C C . LEU A 1 87 ? 5.093 3.794 -3.149 1.00 90.19 87 LEU A C 1
ATOM 710 O O . LEU A 1 87 ? 4.020 3.858 -2.559 1.00 90.19 87 LEU A O 1
ATOM 714 N N . LEU A 1 88 ? 6.237 4.209 -2.596 1.00 91.56 88 LEU A N 1
ATOM 715 C CA . LEU A 1 88 ? 6.328 4.744 -1.237 1.00 91.56 88 LEU A CA 1
ATOM 716 C C . LEU A 1 88 ? 5.375 5.928 -1.036 1.00 91.56 88 LEU A C 1
ATOM 718 O O . LEU A 1 88 ? 4.586 5.929 -0.093 1.00 91.56 88 LEU A O 1
ATOM 722 N N . LYS A 1 89 ? 5.393 6.908 -1.946 1.00 90.31 89 LYS A N 1
ATOM 723 C CA . LYS A 1 89 ? 4.489 8.068 -1.900 1.00 90.31 89 LYS A CA 1
ATOM 724 C C . LYS A 1 89 ? 3.021 7.658 -1.983 1.00 90.31 89 LYS A C 1
ATOM 726 O O . LYS A 1 89 ? 2.205 8.183 -1.229 1.00 90.31 89 LYS A O 1
ATOM 731 N N . LEU A 1 90 ? 2.687 6.711 -2.861 1.00 91.06 90 LEU A N 1
ATOM 732 C CA . LEU A 1 90 ? 1.326 6.195 -3.012 1.00 91.06 90 LEU A CA 1
ATOM 733 C C . LEU A 1 90 ? 0.817 5.563 -1.710 1.00 91.06 90 LEU A C 1
ATOM 735 O O . LEU A 1 90 ? -0.268 5.905 -1.239 1.00 91.06 90 LEU A O 1
ATOM 739 N N . VAL A 1 91 ? 1.589 4.652 -1.115 1.00 91.81 91 VAL A N 1
ATOM 740 C CA . VAL A 1 91 ? 1.143 3.909 0.073 1.00 91.81 91 VAL A CA 1
ATOM 741 C C . VAL A 1 91 ? 1.120 4.787 1.324 1.00 91.81 91 VAL A C 1
ATOM 743 O O . VAL A 1 91 ? 0.204 4.670 2.134 1.00 91.81 91 VAL A O 1
ATOM 746 N N . VAL A 1 92 ? 2.049 5.742 1.442 1.00 91.44 92 VAL A N 1
ATOM 747 C CA . VAL A 1 92 ? 2.045 6.751 2.515 1.00 91.44 92 VAL A CA 1
ATOM 748 C C . VAL A 1 92 ? 0.877 7.731 2.363 1.00 91.44 92 VAL A C 1
ATOM 750 O O . VAL A 1 92 ? 0.316 8.184 3.357 1.00 91.44 92 VAL A O 1
ATOM 753 N N . ALA A 1 93 ? 0.458 8.058 1.138 1.00 90.44 93 ALA A N 1
ATOM 754 C CA . ALA A 1 93 ? -0.748 8.856 0.931 1.00 90.44 93 ALA A CA 1
ATOM 755 C C . ALA A 1 93 ? -2.014 8.090 1.358 1.00 90.44 93 ALA A C 1
ATOM 757 O O . ALA A 1 93 ? -2.907 8.670 1.976 1.00 90.44 93 ALA A O 1
ATOM 758 N N . ARG A 1 94 ? -2.082 6.781 1.077 1.00 91.12 94 ARG A N 1
ATOM 759 C CA . ARG A 1 94 ? -3.228 5.932 1.444 1.00 91.12 94 ARG A CA 1
ATOM 760 C C . ARG A 1 94 ? -3.350 5.670 2.942 1.00 91.12 94 ARG A C 1
ATOM 762 O O . ARG A 1 94 ? -4.466 5.569 3.441 1.00 91.12 94 ARG A O 1
ATOM 769 N N . SER A 1 95 ? -2.236 5.619 3.664 1.00 91.19 95 SER A N 1
ATOM 770 C CA . SER A 1 95 ? -2.239 5.411 5.113 1.00 91.19 95 SER A CA 1
ATOM 771 C C . SER A 1 95 ? -2.718 6.621 5.918 1.00 91.19 95 SER A C 1
ATOM 773 O O . SER A 1 95 ? -2.934 6.491 7.115 1.00 91.19 95 SER A O 1
ATOM 775 N N . LYS A 1 96 ? -2.872 7.813 5.324 1.00 89.44 96 LYS A N 1
ATOM 776 C CA . LYS A 1 96 ? -3.350 9.026 6.027 1.00 89.44 96 LYS A CA 1
ATOM 777 C C . LYS A 1 96 ? -2.630 9.299 7.367 1.00 89.44 96 LYS A C 1
ATOM 779 O O . LYS A 1 96 ? -3.240 9.808 8.301 1.00 89.44 96 LYS A O 1
ATOM 784 N N . GLY A 1 97 ? -1.343 8.949 7.463 1.00 87.81 97 GLY A N 1
ATOM 785 C CA . GLY A 1 97 ? -0.522 9.162 8.663 1.00 87.81 97 GLY A CA 1
ATOM 786 C C . GLY A 1 97 ? -0.592 8.063 9.730 1.00 87.81 97 GLY A C 1
ATOM 787 O O . GLY A 1 97 ? 0.014 8.225 10.781 1.00 87.81 97 GLY A O 1
ATOM 788 N N . VAL A 1 98 ? -1.272 6.934 9.488 1.00 89.00 98 VAL A N 1
ATOM 789 C CA . VAL A 1 98 ? -1.340 5.821 10.462 1.00 89.00 98 VAL A CA 1
ATOM 790 C C . VAL A 1 98 ? -0.184 4.820 10.347 1.00 89.00 98 VAL A C 1
ATOM 792 O O . VAL A 1 98 ? -0.245 3.752 10.949 1.00 89.00 98 VAL A O 1
ATOM 795 N N . VAL A 1 99 ? 0.853 5.115 9.555 1.00 91.56 99 VAL A N 1
ATOM 796 C CA . VAL A 1 99 ? 1.977 4.187 9.343 1.00 91.56 99 VAL A CA 1
ATOM 797 C C . VAL A 1 99 ? 2.740 3.988 10.645 1.00 91.56 99 VAL A C 1
ATOM 799 O O . VAL A 1 99 ? 3.270 4.944 11.199 1.00 91.56 99 VAL A O 1
ATOM 802 N N . THR A 1 100 ? 2.844 2.743 11.102 1.00 88.50 100 THR A N 1
ATOM 803 C CA . THR A 1 100 ? 3.609 2.393 12.309 1.00 88.50 100 THR A CA 1
ATOM 804 C C . THR A 1 100 ? 4.941 1.735 11.988 1.00 88.50 100 THR A C 1
ATOM 806 O O . THR A 1 100 ? 5.849 1.754 12.811 1.00 88.50 100 THR A O 1
ATOM 809 N N . GLU A 1 101 ? 5.064 1.116 10.813 1.00 89.88 101 GLU A N 1
ATOM 810 C CA . GLU A 1 101 ? 6.261 0.373 10.438 1.00 89.88 101 GLU A CA 1
ATOM 811 C C . GLU A 1 101 ? 6.515 0.459 8.933 1.00 89.88 101 GLU A C 1
ATOM 813 O O . GLU A 1 101 ? 5.610 0.251 8.123 1.00 89.88 101 GLU A O 1
ATOM 818 N N . ILE A 1 102 ? 7.771 0.727 8.567 1.00 91.88 102 ILE A N 1
ATOM 819 C CA . ILE A 1 102 ? 8.252 0.700 7.186 1.00 91.88 102 ILE A CA 1
ATOM 820 C C . ILE A 1 102 ? 9.502 -0.175 7.128 1.00 91.88 102 ILE A C 1
ATOM 822 O O . ILE A 1 102 ? 10.517 0.132 7.751 1.00 91.88 102 ILE A O 1
ATOM 826 N N . GLN A 1 103 ? 9.447 -1.251 6.345 1.00 91.81 103 GLN A N 1
ATOM 827 C CA . GLN A 1 103 ? 10.596 -2.108 6.069 1.00 91.81 103 GLN A CA 1
ATOM 828 C C . GLN A 1 103 ? 11.086 -1.863 4.644 1.00 91.81 103 GLN A C 1
ATOM 830 O O . GLN A 1 103 ? 10.419 -2.235 3.680 1.00 91.81 103 GLN A O 1
ATOM 835 N N . PHE A 1 104 ? 12.259 -1.249 4.512 1.00 90.25 104 PHE A N 1
ATOM 836 C CA . PHE A 1 104 ? 12.844 -0.897 3.218 1.00 90.25 104 PHE A CA 1
ATOM 837 C C . PHE A 1 104 ? 13.370 -2.116 2.435 1.00 90.25 104 PHE A C 1
ATOM 839 O O . PHE A 1 104 ? 13.706 -3.135 3.051 1.00 90.25 104 PHE A O 1
ATOM 846 N N . PRO A 1 105 ? 13.467 -2.024 1.091 1.00 84.88 105 PRO A N 1
ATOM 847 C CA . PRO A 1 105 ? 14.056 -3.069 0.256 1.00 84.88 105 PRO A CA 1
ATOM 848 C C . PRO A 1 105 ? 15.493 -3.396 0.678 1.00 84.88 105 PRO A C 1
ATOM 850 O O . PRO A 1 105 ? 16.275 -2.499 0.991 1.00 84.88 105 PRO A O 1
ATOM 853 N N . LEU A 1 106 ? 15.849 -4.684 0.657 1.00 73.50 106 LEU A N 1
ATOM 854 C CA . LEU A 1 106 ? 17.206 -5.146 0.986 1.00 73.50 106 LEU A CA 1
ATOM 855 C C . LEU A 1 106 ? 18.181 -5.016 -0.196 1.00 73.50 106 LEU A C 1
ATOM 857 O O . LEU A 1 106 ? 19.391 -4.968 0.004 1.00 73.50 106 LEU A O 1
ATOM 861 N N . VAL A 1 107 ? 17.660 -4.980 -1.425 1.00 64.75 107 VAL A N 1
ATOM 862 C CA . VAL A 1 107 ? 18.426 -4.970 -2.677 1.00 64.75 107 VAL A CA 1
ATOM 863 C C . VAL A 1 107 ? 17.965 -3.757 -3.483 1.00 64.75 107 VAL A C 1
ATOM 865 O O . VAL A 1 107 ? 16.771 -3.627 -3.733 1.00 64.75 107 VAL A O 1
ATOM 868 N N . PHE A 1 108 ? 18.903 -2.876 -3.855 1.00 64.50 108 PHE A N 1
ATOM 869 C CA . PHE A 1 108 ? 18.639 -1.508 -4.337 1.00 64.50 108 PHE A CA 1
ATOM 870 C C . PHE A 1 108 ? 17.898 -0.678 -3.275 1.00 64.50 108 PHE A C 1
ATOM 872 O O . PHE A 1 108 ? 16.673 -0.611 -3.233 1.00 64.50 108 PHE A O 1
ATOM 879 N N . GLY A 1 109 ? 18.676 -0.119 -2.345 1.00 65.12 109 GLY A N 1
ATOM 880 C CA . GLY A 1 109 ? 18.154 0.569 -1.167 1.00 65.12 109 GLY A CA 1
ATOM 881 C C . GLY A 1 109 ? 17.344 1.826 -1.490 1.00 65.12 109 GLY A C 1
ATOM 882 O O . GLY A 1 109 ? 17.471 2.424 -2.559 1.00 65.12 109 GLY A O 1
ATOM 883 N N . ALA A 1 110 ? 16.532 2.238 -0.518 1.00 82.56 110 ALA A N 1
ATOM 884 C CA . ALA A 1 110 ? 15.852 3.525 -0.533 1.00 82.56 110 ALA A CA 1
ATOM 885 C C . ALA A 1 110 ? 16.855 4.677 -0.650 1.00 82.56 110 ALA A C 1
ATOM 887 O O . ALA A 1 110 ? 17.915 4.657 -0.016 1.00 82.56 110 ALA A O 1
ATOM 888 N N . SER A 1 111 ? 16.511 5.699 -1.432 1.00 88.38 111 SER A N 1
ATOM 889 C CA . SER A 1 111 ? 17.318 6.915 -1.468 1.00 88.38 111 SER A CA 1
ATOM 890 C C . SER A 1 111 ? 17.206 7.667 -0.137 1.00 88.38 111 SER A C 1
ATOM 892 O O . SER A 1 111 ? 16.227 7.517 0.596 1.00 88.38 111 SER A O 1
ATOM 894 N N . LEU A 1 112 ? 18.169 8.545 0.164 1.00 87.12 112 LEU A N 1
ATOM 895 C CA . LEU A 1 112 ? 18.077 9.421 1.340 1.00 87.12 112 LEU A CA 1
ATOM 896 C C . LEU A 1 112 ? 16.782 10.253 1.335 1.00 87.12 112 LEU A C 1
ATOM 898 O O . LEU A 1 112 ? 16.189 10.470 2.385 1.00 87.12 112 LEU A O 1
ATOM 902 N N . GLN A 1 113 ? 16.312 10.670 0.155 1.00 88.62 113 GLN A N 1
ATOM 903 C CA . GLN A 1 113 ? 15.057 11.410 0.010 1.00 88.62 113 GLN A CA 1
ATOM 904 C C . GLN A 1 113 ? 13.845 10.567 0.408 1.00 88.62 113 GLN A C 1
ATOM 906 O O . GLN A 1 113 ? 12.938 11.070 1.066 1.00 88.62 113 GLN A O 1
ATOM 911 N N . ASP A 1 114 ? 13.843 9.280 0.066 1.00 89.75 114 ASP A N 1
ATOM 912 C CA . ASP A 1 114 ? 12.771 8.369 0.459 1.00 89.75 114 ASP A CA 1
ATOM 913 C C . ASP A 1 114 ? 12.778 8.109 1.970 1.00 89.75 114 ASP A C 1
ATOM 915 O O . ASP A 1 114 ? 11.718 8.057 2.592 1.00 89.75 114 ASP A O 1
ATOM 919 N N . LEU A 1 115 ? 13.966 8.001 2.577 1.00 89.38 115 LEU A N 1
ATOM 920 C CA . LEU A 1 115 ? 14.117 7.865 4.028 1.00 89.38 115 LEU A CA 1
ATOM 921 C C . LEU A 1 115 ? 13.609 9.112 4.767 1.00 89.38 115 LEU A C 1
ATOM 923 O O . LEU A 1 115 ? 12.838 8.989 5.718 1.00 89.38 115 LEU A O 1
ATOM 927 N N . LEU A 1 116 ? 13.993 10.309 4.310 1.00 89.31 116 LEU A N 1
ATOM 928 C CA . LEU A 1 116 ? 13.519 11.578 4.875 1.00 89.31 116 LEU A CA 1
ATOM 929 C C . LEU A 1 116 ? 12.003 11.733 4.708 1.00 89.31 116 LEU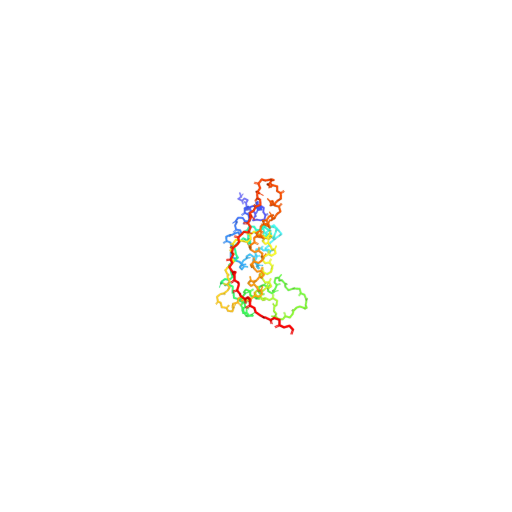 A C 1
ATOM 931 O O . LEU A 1 116 ? 11.307 12.108 5.651 1.00 89.31 116 LEU A O 1
ATOM 935 N N . TYR A 1 117 ? 11.478 11.394 3.528 1.00 89.19 117 TYR A N 1
ATOM 936 C CA . TYR A 1 117 ? 10.044 11.413 3.258 1.00 89.19 117 TYR A CA 1
ATOM 937 C C . TYR A 1 117 ? 9.275 10.474 4.195 1.00 89.19 117 TYR A C 1
ATOM 939 O O . TYR A 1 117 ? 8.270 10.879 4.778 1.00 89.19 117 TYR A O 1
ATOM 947 N N . ALA A 1 118 ? 9.759 9.242 4.370 1.00 87.75 118 ALA A N 1
ATOM 948 C CA . ALA A 1 118 ? 9.170 8.270 5.282 1.00 87.75 118 ALA A CA 1
ATOM 949 C C . ALA A 1 118 ? 9.215 8.755 6.740 1.00 87.75 118 ALA A C 1
ATOM 951 O O . ALA A 1 118 ? 8.199 8.696 7.428 1.00 87.75 118 ALA A O 1
ATOM 952 N N . SER A 1 119 ? 10.353 9.294 7.191 1.00 86.19 119 SER A N 1
ATOM 953 C CA . SER A 1 119 ? 10.527 9.814 8.554 1.00 86.19 119 SER A CA 1
ATOM 954 C C . SER A 1 119 ? 9.523 10.919 8.882 1.00 86.19 119 SER A C 1
ATOM 956 O O . SER A 1 119 ? 8.834 10.846 9.896 1.00 86.19 119 SER A O 1
ATOM 958 N N . ASN A 1 120 ? 9.376 11.906 7.995 1.00 83.25 120 ASN A N 1
ATOM 959 C CA . ASN A 1 120 ? 8.481 13.051 8.207 1.00 83.25 120 ASN A CA 1
ATOM 960 C C . ASN A 1 120 ? 6.990 12.679 8.204 1.00 83.25 120 ASN A C 1
ATOM 962 O O . ASN A 1 120 ? 6.149 13.503 8.548 1.00 83.25 120 ASN A O 1
ATOM 966 N N . ARG A 1 121 ? 6.639 11.478 7.735 1.00 74.69 121 ARG A N 1
ATOM 967 C CA . ARG A 1 121 ? 5.247 11.019 7.617 1.00 74.69 121 ARG A CA 1
ATOM 968 C C . ARG A 1 121 ? 4.894 9.899 8.591 1.00 74.69 121 ARG A C 1
ATOM 970 O O . ARG A 1 121 ? 3.711 9.707 8.850 1.00 74.69 121 ARG A O 1
ATOM 977 N N . ALA A 1 122 ? 5.888 9.162 9.084 1.00 65.81 122 ALA A N 1
ATOM 978 C CA . ALA A 1 122 ? 5.717 8.096 10.068 1.00 65.81 122 ALA A CA 1
ATOM 979 C C . ALA A 1 122 ? 5.847 8.601 11.513 1.00 65.81 122 ALA A C 1
ATOM 981 O O . ALA A 1 122 ? 5.256 8.016 12.416 1.00 65.81 122 ALA A O 1
ATOM 982 N N . CYS A 1 123 ? 6.583 9.690 11.745 1.00 57.59 123 CYS A N 1
ATOM 983 C CA . CYS A 1 123 ? 6.568 10.369 13.032 1.00 57.59 123 CYS A CA 1
ATOM 984 C C . CYS A 1 123 ? 5.421 11.386 13.036 1.00 57.59 123 CYS A C 1
ATOM 986 O O . CYS A 1 123 ? 5.433 12.297 12.204 1.00 57.59 123 CYS A O 1
ATOM 988 N N . PRO A 1 124 ? 4.448 11.286 13.962 1.00 53.75 124 PRO A N 1
ATOM 989 C CA . PRO A 1 124 ? 3.682 12.460 14.343 1.00 53.75 124 PRO A CA 1
ATOM 990 C C . PRO A 1 124 ? 4.704 13.531 14.713 1.00 53.75 124 PRO A C 1
ATOM 992 O O . PRO A 1 124 ? 5.651 13.220 15.445 1.00 53.75 124 PRO A O 1
ATOM 995 N N . ASP A 1 125 ? 4.542 14.747 14.187 1.00 45.19 125 ASP A N 1
ATOM 996 C CA . ASP A 1 125 ? 5.302 15.895 14.675 1.00 45.19 125 ASP A CA 1
ATOM 997 C C . ASP A 1 125 ? 5.287 15.800 16.205 1.00 45.19 125 ASP A C 1
ATOM 999 O O . ASP A 1 125 ? 4.194 15.624 16.770 1.00 45.19 125 ASP A O 1
ATOM 1003 N N . PRO A 1 126 ? 6.446 15.802 16.892 1.00 43.72 126 PRO A N 1
ATOM 1004 C CA . PRO A 1 126 ? 6.427 15.969 18.328 1.00 43.72 126 PRO A CA 1
ATOM 1005 C C . PRO A 1 126 ? 5.663 17.264 18.521 1.00 43.72 126 PRO A C 1
ATOM 1007 O O . PRO A 1 126 ? 6.141 18.310 18.086 1.00 43.72 126 PRO A O 1
ATOM 1010 N N . VAL A 1 127 ? 4.431 17.154 19.038 1.00 45.41 127 VAL A N 1
ATOM 1011 C CA . VAL A 1 127 ? 3.569 18.283 19.383 1.00 45.41 127 VAL A CA 1
ATOM 1012 C C . VAL A 1 127 ? 4.514 19.336 19.902 1.00 45.41 127 VAL A C 1
ATOM 1014 O O . VAL A 1 127 ? 5.207 19.034 20.877 1.00 45.41 127 VAL A O 1
ATOM 1017 N N . ALA A 1 128 ? 4.641 20.456 19.177 1.00 42.53 128 ALA A N 1
ATOM 1018 C CA . ALA A 1 128 ? 5.506 21.547 19.576 1.00 42.53 128 ALA A CA 1
ATOM 1019 C C . ALA A 1 128 ? 5.235 21.732 21.062 1.00 42.53 128 ALA A C 1
ATOM 1021 O O . ALA A 1 128 ? 4.108 22.049 21.449 1.00 42.53 128 ALA A O 1
ATOM 1022 N N . VAL A 1 129 ? 6.202 21.332 21.890 1.00 41.97 129 VAL A N 1
ATOM 1023 C CA . VAL A 1 129 ? 6.109 21.532 23.323 1.00 41.97 129 VAL A CA 1
ATOM 1024 C C . VAL A 1 129 ? 6.030 23.031 23.419 1.00 41.97 129 VAL A C 1
ATOM 1026 O O . VAL A 1 129 ? 6.981 23.715 23.059 1.00 41.97 129 VAL A O 1
ATOM 1029 N N . ASP A 1 130 ? 4.829 23.499 23.730 1.00 38.53 130 ASP A N 1
ATOM 1030 C CA . ASP A 1 130 ? 4.469 24.896 23.822 1.00 38.53 130 ASP A CA 1
ATOM 1031 C C . ASP A 1 130 ? 5.449 25.514 24.825 1.00 38.53 130 ASP A C 1
ATOM 1033 O O . ASP A 1 130 ? 5.296 25.391 26.044 1.00 38.53 130 ASP A O 1
ATOM 1037 N N . GLU A 1 131 ? 6.536 26.088 24.307 1.00 44.91 131 GLU A N 1
ATOM 1038 C CA . GLU A 1 131 ? 7.621 26.690 25.081 1.00 44.91 131 GLU A CA 1
ATOM 1039 C C . GLU A 1 131 ? 7.180 28.053 25.643 1.00 44.91 131 GLU A C 1
ATOM 1041 O O . GLU A 1 131 ? 8.000 28.882 26.010 1.00 44.91 131 GLU A O 1
ATOM 1046 N N . ASP A 1 132 ? 5.867 28.288 25.742 1.00 38.72 132 ASP A N 1
ATOM 1047 C CA . ASP A 1 132 ? 5.268 29.553 26.160 1.00 38.72 132 ASP A CA 1
ATOM 1048 C C . ASP A 1 132 ? 4.589 29.491 27.540 1.00 38.72 132 ASP A C 1
ATOM 1050 O O . ASP A 1 132 ? 3.942 30.439 27.994 1.00 38.72 132 ASP A O 1
ATOM 1054 N N . ARG A 1 133 ? 4.801 28.410 28.309 1.00 39.22 133 ARG A N 1
ATOM 1055 C CA . ARG A 1 133 ? 4.394 28.352 29.730 1.00 39.22 133 ARG A CA 1
ATOM 1056 C C . ARG A 1 133 ? 5.502 28.728 30.721 1.00 39.22 133 ARG A C 1
ATOM 1058 O O . ARG A 1 133 ? 5.424 28.347 31.887 1.00 39.22 133 ARG A O 1
ATOM 1065 N N . SER A 1 134 ? 6.488 29.529 30.305 1.00 38.84 134 SER A N 1
ATOM 1066 C CA . SER A 1 134 ? 7.474 30.161 31.204 1.00 38.84 134 SER A CA 1
ATOM 1067 C C . SER A 1 134 ? 7.225 31.664 31.423 1.00 38.84 134 SER A C 1
ATOM 1069 O O . SER A 1 134 ? 8.151 32.439 31.653 1.00 38.84 134 SER A O 1
ATOM 1071 N N . ALA A 1 135 ? 5.962 32.092 31.415 1.00 43.53 135 ALA A N 1
ATOM 1072 C CA . ALA A 1 135 ? 5.563 33.428 31.856 1.00 43.53 135 ALA A CA 1
ATOM 1073 C C . ALA A 1 135 ? 4.381 33.355 32.834 1.00 43.53 135 ALA A C 1
ATOM 1075 O O . ALA A 1 135 ? 3.245 33.686 32.498 1.00 43.53 135 ALA A O 1
ATOM 1076 N N . ARG A 1 136 ? 4.650 32.877 34.058 1.00 42.28 136 ARG A N 1
ATOM 1077 C CA . ARG A 1 136 ? 3.992 33.318 35.307 1.00 42.28 136 ARG A CA 1
ATOM 1078 C C . ARG A 1 136 ? 4.567 32.560 36.507 1.00 42.28 136 ARG A C 1
ATOM 1080 O O . ARG A 1 136 ? 3.964 31.625 37.021 1.00 42.28 136 ARG A O 1
ATOM 1087 N N . ASN A 1 137 ? 5.721 33.005 36.995 1.00 39.84 137 ASN A N 1
ATOM 1088 C CA . ASN A 1 137 ? 6.055 32.831 38.406 1.00 39.84 137 ASN A CA 1
ATOM 1089 C C . ASN A 1 137 ? 6.609 34.160 38.954 1.00 39.84 137 ASN A C 1
ATOM 1091 O O . ASN A 1 137 ? 7.757 34.490 38.669 1.00 39.84 137 ASN A O 1
ATOM 1095 N N . PRO A 1 138 ? 5.815 34.953 39.699 1.00 42.28 138 PRO A N 1
ATOM 1096 C CA . PRO A 1 138 ? 6.235 36.265 40.196 1.00 42.28 138 PRO A CA 1
ATOM 1097 C C . PRO A 1 138 ? 7.231 36.231 41.374 1.00 42.28 138 PRO A C 1
ATOM 1099 O O . PRO A 1 138 ? 7.448 37.269 41.986 1.00 42.28 138 PRO A O 1
ATOM 1102 N N . ASN A 1 139 ? 7.820 35.082 41.729 1.00 42.16 139 ASN A N 1
ATOM 1103 C CA . ASN A 1 139 ? 8.575 34.924 42.983 1.00 42.16 139 ASN A CA 1
ATOM 1104 C C . ASN A 1 139 ? 10.030 34.443 42.840 1.00 42.16 139 ASN A C 1
ATOM 1106 O O . ASN A 1 139 ? 10.554 33.820 43.762 1.00 42.16 139 ASN A O 1
ATOM 1110 N N . LEU A 1 140 ? 10.728 34.743 41.740 1.00 39.84 140 LEU A N 1
ATOM 1111 C CA . LEU A 1 140 ? 12.177 34.509 41.693 1.00 39.84 140 LEU A CA 1
ATOM 1112 C C . LEU A 1 140 ? 12.956 35.800 41.982 1.00 39.84 140 LEU A C 1
ATOM 1114 O O . LEU A 1 140 ? 13.037 36.707 41.159 1.00 39.84 140 LEU A O 1
ATOM 1118 N N . TYR A 1 141 ? 13.498 35.863 43.198 1.00 33.41 141 TYR A N 1
ATOM 1119 C CA . TYR A 1 141 ? 14.392 36.904 43.703 1.00 33.41 141 TYR A CA 1
ATOM 1120 C C . TYR A 1 141 ? 15.634 37.104 42.807 1.00 33.41 141 TYR A C 1
ATOM 1122 O O . TYR A 1 141 ? 16.120 36.140 42.213 1.00 33.41 141 TYR A O 1
ATOM 1130 N N . PRO A 1 142 ? 16.203 38.325 42.743 1.00 40.50 142 PRO A N 1
ATOM 1131 C CA . PRO A 1 142 ? 17.383 38.596 41.931 1.00 40.50 142 PRO A CA 1
ATOM 1132 C C . PRO A 1 142 ? 18.638 37.962 42.547 1.00 40.50 142 PRO A C 1
ATOM 1134 O O . PRO A 1 142 ? 19.007 38.249 43.688 1.00 40.50 142 PRO A O 1
ATOM 1137 N N . VAL A 1 143 ? 19.325 37.124 41.769 1.00 41.03 143 VAL A N 1
ATOM 1138 C CA . VAL A 1 143 ? 20.655 36.608 42.112 1.00 41.03 143 VAL A CA 1
ATOM 1139 C C . VAL A 1 143 ? 21.678 37.731 41.917 1.00 41.03 143 VAL A C 1
ATOM 1141 O O . VAL A 1 143 ? 21.904 38.202 40.804 1.00 41.03 143 VAL A O 1
ATOM 1144 N N . LYS A 1 144 ? 22.281 38.174 43.026 1.00 38.78 144 LYS A N 1
ATOM 1145 C CA . LYS A 1 144 ? 23.434 39.085 43.069 1.00 38.78 144 LYS A CA 1
ATOM 1146 C C . LYS A 1 144 ? 24.653 38.420 42.426 1.00 38.78 144 LYS A C 1
ATOM 1148 O O . LYS A 1 144 ? 25.072 37.355 42.867 1.00 38.78 144 LYS A O 1
ATOM 1153 N N . LEU A 1 145 ? 25.254 39.089 41.447 1.00 40.94 145 LEU A N 1
ATOM 1154 C CA . LEU A 1 145 ? 26.625 38.823 41.018 1.00 40.94 145 LEU A CA 1
ATOM 1155 C C . LEU A 1 145 ? 27.562 39.726 41.837 1.00 40.94 145 LEU A C 1
ATOM 1157 O O . LEU A 1 145 ? 27.676 40.914 41.552 1.00 40.94 145 LEU A O 1
ATOM 1161 N N . GLU A 1 146 ? 28.217 39.167 42.855 1.00 34.84 146 GLU A N 1
ATOM 1162 C CA . GLU A 1 146 ? 29.436 39.728 43.463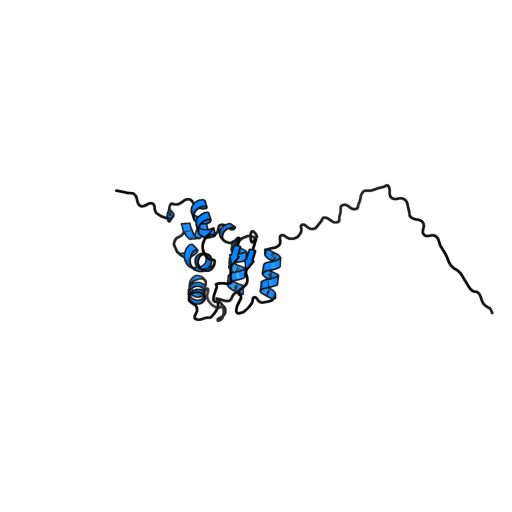 1.00 34.84 146 GLU A CA 1
ATOM 1163 C C . GLU A 1 146 ? 30.569 38.728 43.214 1.00 34.84 146 GLU A C 1
ATOM 1165 O O . GLU A 1 146 ? 30.434 37.552 43.537 1.00 34.84 146 GLU A O 1
ATOM 1170 N N . GLY A 1 147 ? 31.591 39.103 42.440 1.00 36.59 147 GLY A N 1
ATOM 1171 C CA . GLY A 1 147 ? 32.904 39.527 42.957 1.00 36.59 147 GLY A CA 1
ATOM 1172 C C . GLY A 1 147 ? 33.911 38.394 42.678 1.00 36.59 147 GLY A C 1
ATOM 1173 O O . GLY A 1 147 ? 33.531 37.236 42.688 1.00 36.59 147 GLY A O 1
ATOM 1174 N N . SER A 1 148 ? 35.197 38.564 42.381 1.00 40.75 148 SER A N 1
ATOM 1175 C CA . SER A 1 148 ? 36.132 39.680 42.531 1.00 40.75 148 SER A CA 1
ATOM 1176 C C . SER A 1 148 ? 37.532 39.189 42.105 1.00 40.75 148 SER A C 1
ATOM 1178 O O . SER A 1 148 ? 37.804 37.995 42.212 1.00 40.75 148 SER A O 1
ATOM 1180 N N . GLY A 1 149 ? 38.438 40.103 41.730 1.00 37.66 149 GLY A N 1
ATOM 1181 C CA . GLY A 1 149 ? 39.897 39.865 41.704 1.00 37.66 149 GLY A CA 1
ATOM 1182 C C . GLY A 1 149 ? 40.626 40.660 40.610 1.00 37.66 149 GLY A C 1
ATOM 1183 O O . GLY A 1 149 ? 40.755 40.166 39.500 1.00 37.66 149 GLY A O 1
ATOM 1184 N N . GLN A 1 150 ? 40.858 41.971 40.788 1.00 41.25 150 GLN A N 1
ATOM 1185 C CA . GLN A 1 150 ? 42.093 42.625 41.303 1.00 41.25 150 GLN A CA 1
ATOM 1186 C C . GLN A 1 150 ? 43.273 42.641 40.300 1.00 41.25 150 GLN A C 1
ATOM 1188 O O . GLN A 1 150 ? 43.799 41.599 39.946 1.00 41.25 150 GLN A O 1
ATOM 1193 N N . ALA A 1 151 ? 43.578 43.812 39.711 1.00 42.31 151 ALA A N 1
ATOM 1194 C CA . ALA A 1 151 ? 44.641 44.788 40.076 1.00 42.31 151 ALA A CA 1
ATOM 1195 C C . ALA A 1 151 ? 45.977 44.478 39.353 1.00 42.31 151 ALA A C 1
ATOM 1197 O O . ALA A 1 151 ? 46.408 43.340 39.366 1.00 42.31 151 ALA A O 1
ATOM 1198 N N . THR A 1 152 ? 46.629 45.396 38.619 1.00 44.22 152 THR A N 1
ATOM 1199 C CA . THR A 1 152 ? 47.587 46.390 39.159 1.00 44.22 152 THR A CA 1
ATOM 1200 C C . THR A 1 152 ? 47.932 47.550 38.188 1.00 44.22 152 THR A C 1
ATOM 1202 O O . THR A 1 152 ? 48.440 47.334 37.095 1.00 44.22 152 THR A O 1
ATOM 1205 N N . LYS A 1 153 ? 47.706 48.787 38.655 1.00 48.91 153 LYS A N 1
ATOM 1206 C CA . LYS A 1 153 ? 48.563 50.006 38.709 1.00 48.91 153 LYS A CA 1
ATOM 1207 C C . LYS A 1 153 ? 49.865 50.129 37.865 1.00 48.91 153 LYS A C 1
ATOM 1209 O O . LYS A 1 153 ? 50.781 49.345 38.081 1.00 48.91 153 LYS A O 1
ATOM 1214 N N . ASN A 1 154 ? 49.993 51.234 37.097 1.00 40.00 154 ASN A N 1
ATOM 1215 C CA . ASN A 1 154 ? 51.168 52.144 36.880 1.00 40.00 154 ASN A CA 1
ATOM 1216 C C . ASN A 1 154 ? 51.098 52.800 35.475 1.00 40.00 154 ASN A C 1
ATOM 1218 O O . ASN A 1 154 ? 50.687 52.123 34.548 1.00 40.00 154 ASN A O 1
ATOM 1222 N N . ARG A 1 155 ? 51.514 54.040 35.159 1.00 41.47 155 ARG A N 1
ATOM 1223 C CA . ARG A 1 155 ? 52.046 55.241 35.844 1.00 41.47 155 ARG A CA 1
ATOM 1224 C C . ARG A 1 155 ? 52.005 56.380 34.783 1.00 41.47 155 ARG A C 1
ATOM 1226 O O . ARG A 1 155 ? 52.292 56.110 33.625 1.00 41.47 155 ARG A O 1
ATOM 1233 N N . ASN A 1 156 ? 51.628 57.593 35.196 1.00 34.16 156 ASN A N 1
ATOM 1234 C CA . ASN A 1 156 ? 51.586 58.878 34.448 1.00 34.16 156 ASN A CA 1
ATOM 1235 C C . ASN A 1 156 ? 52.989 59.370 33.986 1.00 34.16 156 ASN A C 1
ATOM 1237 O O . ASN A 1 156 ? 53.967 58.733 34.395 1.00 34.16 156 ASN A O 1
ATOM 1241 N N . PRO A 1 157 ? 53.151 60.558 33.348 1.00 58.88 157 PRO A N 1
ATOM 1242 C CA . PRO A 1 157 ? 52.169 61.534 32.834 1.00 58.88 157 PRO A CA 1
ATOM 1243 C C . PRO A 1 157 ? 52.226 61.793 31.316 1.00 58.88 157 PRO A C 1
ATOM 1245 O O . PRO A 1 157 ? 53.220 61.398 30.669 1.00 58.88 157 PRO A O 1
#

InterPro domains:
  IPR001810 F-box domain [PF00646] (12-49)
  IPR032675 Leucine-rich repeat domain superfamily [G3DSA:3.80.10.10] (2-152)
  IPR036047 F-box-like domain superfamily [SSF81383] (5-62)

Secondary structure (DSSP, 8-state):
------GGGS-HHHHHHHHTTS-HHHHHHTGGGT-HHHHHHHT-GGGGSEEE-TT---STTSHHHHHHHHHH--TT--TTTT-HHHHHHHHHHHTTT---EEE--SSSPPPHHHHHHHHHHHS-------TT--S--TT------------------